Protein AF-A0A2M7WK64-F1 (afdb_monomer_lite)

Structure (mmCIF, N/CA/C/O backbone):
data_AF-A0A2M7WK64-F1
#
_entry.id   AF-A0A2M7WK64-F1
#
loop_
_atom_site.group_PDB
_atom_site.id
_atom_site.type_symbol
_atom_site.label_atom_id
_atom_site.label_alt_id
_atom_site.label_comp_id
_atom_site.label_asym_id
_atom_site.label_entity_id
_atom_site.label_seq_id
_atom_site.pdbx_PDB_ins_code
_atom_site.Cartn_x
_atom_site.Cartn_y
_atom_site.Cartn_z
_atom_site.occupancy
_atom_site.B_iso_or_equiv
_atom_site.auth_seq_id
_atom_site.auth_comp_id
_atom_site.auth_asym_id
_atom_site.auth_atom_id
_atom_site.pdbx_PDB_model_num
ATOM 1 N N . SER A 1 1 ? -36.143 -11.247 51.925 1.00 43.19 1 SER A N 1
ATOM 2 C CA . SER A 1 1 ? -34.863 -11.401 51.213 1.00 43.19 1 SER A CA 1
ATOM 3 C C . SER A 1 1 ? -35.014 -10.963 49.778 1.00 43.19 1 SER A C 1
ATOM 5 O O . SER A 1 1 ? -35.775 -11.598 49.065 1.00 43.19 1 SER A O 1
ATOM 7 N N . ASN A 1 2 ? -34.323 -9.906 49.356 1.00 49.84 2 ASN A N 1
ATOM 8 C CA . ASN A 1 2 ? -33.998 -9.739 47.942 1.00 49.84 2 ASN A CA 1
ATOM 9 C C . ASN A 1 2 ? -32.793 -8.798 47.780 1.00 49.84 2 ASN A C 1
ATOM 11 O O . ASN A 1 2 ? -32.968 -7.586 47.879 1.00 49.84 2 ASN A O 1
ATOM 15 N N . PRO A 1 3 ? -31.573 -9.309 47.550 1.00 47.53 3 PRO A N 1
ATOM 16 C CA . PRO A 1 3 ? -30.494 -8.492 47.036 1.00 47.53 3 PRO A CA 1
ATOM 17 C C . PRO A 1 3 ? -30.380 -8.732 45.527 1.00 47.53 3 PRO A C 1
ATOM 19 O O . PRO A 1 3 ? -29.840 -9.741 45.076 1.00 47.53 3 PRO A O 1
ATOM 22 N N . GLN A 1 4 ? -30.878 -7.789 44.735 1.00 63.47 4 GLN A N 1
ATOM 23 C CA . GLN A 1 4 ? -30.398 -7.580 43.370 1.00 63.47 4 GLN A CA 1
ATOM 24 C C . GLN A 1 4 ? -29.465 -6.366 43.431 1.00 63.47 4 GLN A C 1
ATOM 26 O O . GLN A 1 4 ? -29.937 -5.263 43.695 1.00 63.47 4 GLN A O 1
ATOM 31 N N . PRO A 1 5 ? -28.143 -6.571 43.296 1.00 52.09 5 PRO A N 1
ATOM 32 C CA . PRO A 1 5 ? -27.408 -5.753 42.335 1.00 52.09 5 PRO A CA 1
ATOM 33 C C . PRO A 1 5 ? -26.240 -6.557 41.742 1.00 52.09 5 PRO A C 1
ATOM 35 O O . PRO A 1 5 ? -25.106 -6.476 42.206 1.00 52.09 5 PRO A O 1
ATOM 38 N N . LYS A 1 6 ? -26.499 -7.383 40.724 1.00 54.66 6 LYS A N 1
ATOM 39 C CA . LYS A 1 6 ? -25.421 -8.003 39.922 1.00 54.66 6 LYS A CA 1
ATOM 40 C C . LYS A 1 6 ? -25.324 -7.422 38.507 1.00 54.66 6 LYS A C 1
ATOM 42 O O . LYS A 1 6 ? -24.448 -7.811 37.746 1.00 54.66 6 LYS A O 1
ATOM 47 N N . THR A 1 7 ? -26.203 -6.488 38.151 1.00 57.69 7 THR A N 1
ATOM 48 C CA . THR A 1 7 ? -26.383 -6.026 36.769 1.00 57.69 7 THR A CA 1
ATOM 49 C C . THR A 1 7 ? -25.510 -4.830 36.388 1.00 57.69 7 THR A C 1
ATOM 51 O O . THR A 1 7 ? -25.112 -4.741 35.232 1.00 57.69 7 THR A O 1
ATOM 54 N N . ASP A 1 8 ? -25.161 -3.940 37.322 1.00 61.22 8 ASP A N 1
ATOM 55 C CA . ASP A 1 8 ? -24.450 -2.694 36.976 1.00 61.22 8 ASP A CA 1
ATOM 56 C C . ASP A 1 8 ? -22.935 -2.872 36.824 1.00 61.22 8 ASP A C 1
ATOM 58 O O . ASP A 1 8 ? -22.337 -2.310 35.909 1.00 61.22 8 ASP A O 1
ATOM 62 N N . ALA A 1 9 ? -22.314 -3.730 37.641 1.00 62.06 9 ALA A N 1
ATOM 63 C CA . ALA A 1 9 ? -20.890 -4.058 37.510 1.00 62.06 9 ALA A CA 1
ATOM 64 C C . ALA A 1 9 ? -20.579 -4.848 36.221 1.00 62.06 9 ALA A C 1
ATOM 66 O O . ALA A 1 9 ? -19.513 -4.689 35.632 1.00 62.06 9 ALA A O 1
ATOM 67 N N . GLY A 1 10 ? -21.519 -5.680 35.754 1.00 67.75 10 GLY A N 1
ATOM 68 C CA . GLY A 1 10 ? -21.387 -6.399 34.482 1.00 67.75 10 GLY A CA 1
ATOM 69 C C . GLY A 1 10 ? -21.489 -5.470 33.270 1.00 67.75 10 GLY A C 1
ATOM 70 O O . GLY A 1 10 ? -20.696 -5.582 32.338 1.00 67.75 10 GLY A O 1
ATOM 71 N N . LYS A 1 11 ? -22.410 -4.497 33.313 1.00 68.31 11 LYS A N 1
ATOM 72 C CA . LYS A 1 11 ? -22.572 -3.484 32.257 1.00 68.31 11 LYS A CA 1
ATOM 73 C C . LYS A 1 11 ? -21.370 -2.541 32.162 1.00 68.31 11 LYS A C 1
ATOM 75 O O . LYS A 1 11 ? -20.958 -2.208 31.053 1.00 68.31 11 LYS A O 1
ATOM 80 N N . SER A 1 12 ? -20.779 -2.143 33.292 1.00 83.69 12 SER A N 1
ATOM 81 C CA . SER A 1 12 ? -19.591 -1.277 33.289 1.00 83.69 12 SER A CA 1
ATOM 82 C C . SER A 1 12 ? -18.347 -1.991 32.753 1.00 83.69 12 SER A C 1
ATOM 84 O O . SER A 1 12 ? -17.601 -1.408 31.965 1.00 83.69 12 SER A O 1
ATOM 86 N N . LEU A 1 13 ? -18.153 -3.271 33.097 1.00 89.50 13 LEU A N 1
ATOM 87 C CA . LEU A 1 13 ? -17.065 -4.080 32.546 1.00 89.50 13 LEU A CA 1
ATOM 88 C C . LEU A 1 13 ? -17.229 -4.290 31.037 1.00 89.50 13 LEU A C 1
ATOM 90 O O . LEU A 1 13 ? -16.262 -4.154 30.292 1.00 89.50 13 LEU A O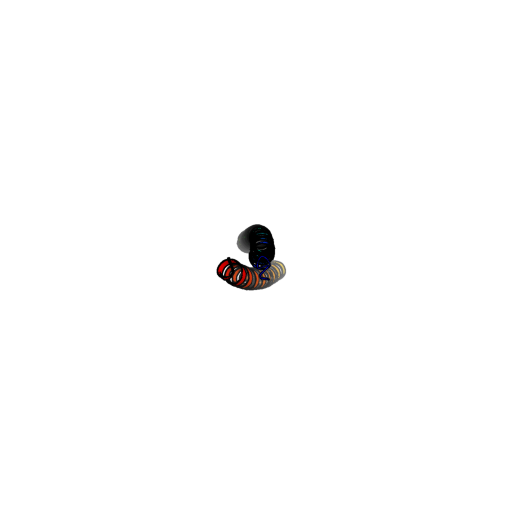 1
ATOM 94 N N . GLN A 1 14 ? -18.446 -4.576 30.575 1.00 89.06 14 GLN A N 1
ATOM 95 C CA . GLN A 1 14 ? -18.711 -4.768 29.153 1.00 89.06 14 GLN A CA 1
ATOM 96 C C . GLN A 1 14 ? -18.477 -3.486 28.343 1.00 89.06 14 GLN A C 1
ATOM 98 O O . GLN A 1 14 ? -17.749 -3.517 27.353 1.00 89.06 14 GLN A O 1
ATOM 103 N N . SER A 1 15 ? -18.977 -2.346 28.823 1.00 90.75 15 SER A N 1
ATOM 104 C CA . SER A 1 15 ? -18.722 -1.036 28.211 1.00 90.75 15 SER A CA 1
ATOM 105 C C . SER A 1 15 ? -17.223 -0.698 28.141 1.00 90.75 15 SER A C 1
ATOM 107 O O . SER A 1 15 ? -16.739 -0.175 27.131 1.00 90.75 15 SER A O 1
ATOM 109 N N . TYR A 1 16 ? -16.458 -1.044 29.181 1.00 92.31 16 TYR A N 1
ATOM 110 C CA . TYR A 1 16 ? -15.004 -0.876 29.188 1.00 92.31 16 TYR A CA 1
ATOM 111 C C . TYR A 1 16 ? -14.306 -1.756 28.142 1.00 92.31 16 TYR A C 1
ATOM 113 O O . TYR A 1 16 ? -13.427 -1.277 27.421 1.00 92.31 16 TYR A O 1
ATOM 121 N N . LEU A 1 17 ? -14.691 -3.031 28.034 1.00 93.62 17 LEU A N 1
ATOM 122 C CA . LEU A 1 17 ? -14.112 -3.956 27.057 1.00 93.62 17 LEU A CA 1
ATOM 123 C C . LEU A 1 17 ? -14.412 -3.521 25.617 1.00 93.62 17 LEU A C 1
ATOM 125 O O . LEU A 1 17 ? -13.504 -3.515 24.788 1.00 93.62 17 LEU A O 1
ATOM 129 N N . GLU A 1 18 ? -15.641 -3.085 25.339 1.00 92.31 18 GLU A N 1
ATOM 130 C CA . GLU A 1 18 ? -16.039 -2.533 24.037 1.00 92.31 18 GLU A CA 1
ATOM 131 C C . GLU A 1 18 ? -15.240 -1.270 23.688 1.00 92.31 18 GLU A C 1
ATOM 133 O O . GLU A 1 18 ? -14.718 -1.145 22.579 1.00 92.31 18 GLU A O 1
ATOM 138 N N . SER A 1 19 ? -15.067 -0.362 24.654 1.00 93.56 19 SER A N 1
ATOM 139 C CA . SER A 1 19 ? -14.269 0.857 24.475 1.00 93.56 19 SER A CA 1
ATOM 140 C C . SER A 1 19 ? -12.804 0.535 24.176 1.00 93.56 19 SER A C 1
ATOM 142 O O . SER A 1 19 ? -12.214 1.085 23.245 1.00 93.56 19 SER A O 1
ATOM 144 N N . LYS A 1 20 ? -12.220 -0.407 24.926 1.00 94.56 20 LYS A N 1
ATOM 145 C CA . LYS A 1 20 ? -10.838 -0.860 24.729 1.00 94.56 20 LYS A CA 1
ATOM 146 C C . LYS A 1 20 ? -10.644 -1.490 23.352 1.00 94.56 20 LYS A C 1
ATOM 148 O O . LYS A 1 20 ? -9.632 -1.236 22.700 1.00 94.56 20 LYS A O 1
ATOM 153 N N . GLU A 1 21 ? -11.599 -2.296 22.907 1.00 94.44 21 GLU A N 1
ATOM 154 C CA . GLU A 1 21 ? -11.550 -2.942 21.601 1.00 94.44 21 GLU A CA 1
ATOM 155 C C . GLU A 1 21 ? -11.696 -1.928 20.454 1.00 94.44 21 GLU A C 1
ATOM 157 O O . GLU A 1 21 ? -10.919 -1.972 19.498 1.00 94.44 21 GLU A O 1
ATOM 162 N N . ARG A 1 22 ? -12.580 -0.930 20.587 1.00 94.56 22 ARG A N 1
ATOM 163 C CA . ARG A 1 22 ? -12.655 0.203 19.647 1.00 94.56 22 ARG A CA 1
ATOM 164 C C . ARG A 1 22 ? -11.330 0.955 19.548 1.00 94.56 22 ARG A C 1
ATOM 166 O O . ARG A 1 22 ? -10.854 1.205 18.442 1.00 94.56 22 ARG A O 1
ATOM 173 N N . SER A 1 23 ? -10.684 1.259 20.677 1.00 95.94 23 SER A N 1
ATOM 174 C CA . SER A 1 23 ? -9.369 1.918 20.669 1.00 95.94 23 SER A CA 1
ATOM 175 C C . SER A 1 23 ? -8.297 1.079 19.966 1.00 95.94 23 SER A C 1
ATOM 177 O O . SER A 1 23 ? -7.466 1.630 19.245 1.00 95.94 23 SER A O 1
ATOM 179 N N . ARG A 1 24 ? -8.315 -0.252 20.130 1.00 95.69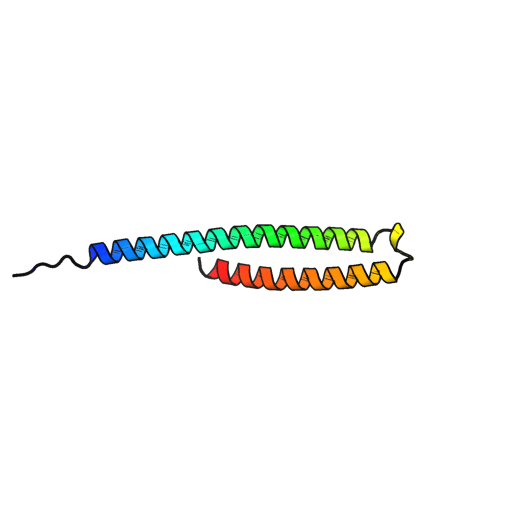 24 ARG A N 1
ATOM 180 C CA . ARG A 1 24 ? -7.391 -1.156 19.422 1.00 95.69 24 ARG A CA 1
ATOM 181 C C . ARG A 1 24 ? -7.616 -1.124 17.912 1.00 95.69 24 ARG A C 1
ATOM 183 O O . ARG A 1 24 ? -6.638 -1.041 17.171 1.00 95.69 24 ARG A O 1
ATOM 190 N N . ARG A 1 25 ? -8.873 -1.141 17.454 1.00 95.81 25 ARG A N 1
ATOM 191 C CA . ARG A 1 25 ? -9.209 -1.039 16.020 1.00 95.81 25 ARG A CA 1
ATOM 192 C C . ARG A 1 25 ? -8.774 0.293 15.427 1.00 95.81 25 ARG A C 1
ATOM 194 O O . ARG A 1 25 ? -8.112 0.297 14.399 1.00 95.81 25 ARG A O 1
ATOM 201 N N . GLN A 1 26 ? -9.027 1.401 16.121 1.00 96.75 26 GLN A N 1
ATOM 202 C CA . GLN A 1 26 ? -8.570 2.727 15.689 1.00 96.75 26 GLN A CA 1
ATOM 203 C C . GLN A 1 26 ? -7.043 2.812 15.576 1.00 96.75 26 GLN A C 1
ATOM 205 O O . GLN A 1 26 ? -6.525 3.365 14.612 1.00 96.75 26 GLN A O 1
ATOM 210 N N . GLN A 1 27 ? -6.299 2.245 16.532 1.00 96.94 27 GLN A N 1
ATOM 211 C CA . GLN A 1 27 ? -4.835 2.193 16.434 1.00 96.94 27 GLN A CA 1
ATOM 212 C C . GLN A 1 27 ? -4.361 1.332 15.260 1.00 96.94 27 GLN A C 1
ATOM 214 O O . GLN A 1 27 ? -3.354 1.662 14.638 1.00 96.94 27 GLN A O 1
ATOM 219 N N . ARG A 1 28 ? -5.063 0.233 14.963 1.00 96.00 28 ARG A N 1
ATOM 220 C CA . ARG A 1 28 ? -4.750 -0.623 13.815 1.00 96.00 28 ARG A CA 1
ATOM 221 C C . ARG A 1 28 ? -4.996 0.102 12.492 1.00 96.00 28 ARG A C 1
ATOM 223 O O . ARG A 1 28 ? -4.113 0.065 11.646 1.00 96.00 28 ARG A O 1
ATOM 230 N N . LEU A 1 29 ? -6.122 0.804 12.359 1.00 97.31 29 LEU A N 1
ATOM 231 C CA . LEU A 1 29 ? -6.446 1.597 11.168 1.00 97.31 29 LEU A CA 1
ATOM 232 C C . LEU A 1 29 ? -5.397 2.670 10.902 1.00 97.31 29 LEU A C 1
ATOM 234 O O . LEU A 1 29 ? -4.859 2.706 9.808 1.00 97.31 29 LEU A O 1
ATOM 238 N N . LYS A 1 30 ? -4.993 3.434 11.924 1.00 97.44 30 LYS A N 1
ATOM 239 C CA . LYS A 1 30 ? -3.933 4.447 11.775 1.00 97.44 30 LYS A CA 1
ATOM 240 C C . LYS A 1 30 ? -2.614 3.878 11.256 1.00 97.44 30 LYS A C 1
ATOM 242 O O . LYS A 1 30 ? -1.898 4.543 10.519 1.00 97.44 30 LYS A O 1
ATOM 247 N N . LYS A 1 31 ? -2.260 2.660 11.675 1.00 97.38 31 LYS A N 1
ATOM 248 C CA . LYS A 1 31 ? -1.052 1.986 11.179 1.00 97.38 31 LYS A CA 1
ATOM 249 C C . LYS A 1 31 ? -1.217 1.541 9.729 1.00 97.38 31 LYS A C 1
ATOM 251 O O . LYS A 1 31 ? -0.296 1.735 8.951 1.00 97.38 31 LYS A O 1
ATOM 256 N N . MET A 1 32 ? -2.378 0.980 9.389 1.00 97.31 32 MET A N 1
ATOM 257 C CA . MET A 1 32 ? -2.703 0.587 8.017 1.00 97.31 32 MET A CA 1
ATOM 258 C C . MET A 1 32 ? -2.711 1.796 7.079 1.00 97.31 32 MET A C 1
ATOM 260 O O . MET A 1 32 ? -2.132 1.711 6.011 1.00 97.31 32 MET A O 1
ATOM 264 N N . GLU A 1 33 ? -3.286 2.927 7.491 1.00 97.75 33 GLU A N 1
ATOM 265 C CA . GLU A 1 33 ? -3.303 4.182 6.721 1.00 97.75 33 GLU A CA 1
ATOM 266 C C . GLU A 1 33 ? -1.888 4.686 6.423 1.00 97.75 33 GLU A C 1
ATOM 268 O O . GLU A 1 33 ? -1.575 4.993 5.278 1.00 97.75 33 GLU A O 1
ATOM 273 N N . ALA A 1 34 ? -1.007 4.696 7.427 1.00 98.00 34 ALA A N 1
ATOM 274 C CA . ALA A 1 34 ? 0.388 5.093 7.234 1.00 98.00 34 ALA A CA 1
ATOM 275 C C . ALA A 1 34 ? 1.157 4.131 6.306 1.00 98.00 34 ALA A C 1
ATOM 277 O O . ALA A 1 34 ? 2.030 4.549 5.547 1.00 98.00 34 ALA A O 1
ATOM 278 N N . GLU A 1 35 ? 0.856 2.833 6.367 1.00 97.31 35 GLU A N 1
ATOM 279 C CA . GLU A 1 35 ? 1.480 1.831 5.499 1.00 97.31 35 GLU A CA 1
ATOM 280 C C . GLU A 1 35 ? 0.933 1.895 4.061 1.00 97.31 35 GLU A C 1
ATOM 282 O O . GLU A 1 35 ? 1.716 1.778 3.121 1.00 97.31 35 GLU A O 1
ATOM 287 N N . ILE A 1 36 ? -0.364 2.174 3.883 1.00 97.94 36 ILE A N 1
ATOM 288 C CA . ILE A 1 36 ? -0.992 2.477 2.586 1.00 97.94 36 ILE A CA 1
ATOM 289 C C . ILE A 1 36 ? -0.290 3.672 1.938 1.00 97.94 36 ILE A C 1
ATOM 291 O O . ILE A 1 36 ? 0.230 3.533 0.834 1.00 97.94 36 ILE A O 1
ATOM 295 N N . GLU A 1 37 ? -0.185 4.797 2.650 1.00 98.12 37 GLU A N 1
ATOM 296 C CA . GLU A 1 37 ? 0.484 6.006 2.151 1.00 98.12 37 GLU A CA 1
ATOM 297 C C . GLU A 1 37 ? 1.947 5.716 1.770 1.00 98.12 37 GLU A C 1
ATOM 299 O O . GLU A 1 37 ? 2.442 6.147 0.728 1.00 98.12 37 GLU A O 1
ATOM 304 N N . SER A 1 38 ? 2.656 4.924 2.582 1.00 98.00 38 SER A N 1
ATOM 305 C CA . SER A 1 38 ? 4.027 4.521 2.267 1.00 98.00 38 SER A CA 1
ATOM 306 C C . SER A 1 38 ? 4.121 3.659 1.004 1.00 98.00 38 SER A C 1
ATOM 308 O O . SER A 1 38 ? 5.065 3.832 0.231 1.00 98.00 38 SER A O 1
ATOM 310 N N . LEU A 1 39 ? 3.187 2.730 0.788 1.00 97.88 39 LEU A N 1
ATOM 311 C CA . LEU A 1 39 ? 3.153 1.892 -0.411 1.00 97.88 39 LEU A CA 1
ATOM 312 C C . LEU A 1 39 ? 2.811 2.710 -1.658 1.00 97.88 39 LEU A C 1
ATOM 314 O O . LEU A 1 39 ? 3.477 2.545 -2.677 1.00 97.88 39 LEU A O 1
ATOM 318 N N . GLU A 1 40 ? 1.835 3.612 -1.571 1.00 98.00 40 GLU A N 1
ATOM 319 C CA . GLU A 1 40 ? 1.455 4.514 -2.663 1.00 98.00 40 GLU A CA 1
ATOM 320 C C . GLU A 1 40 ? 2.632 5.387 -3.107 1.00 98.00 40 GLU A C 1
ATOM 322 O O . GLU A 1 40 ? 2.932 5.448 -4.301 1.00 98.00 40 GLU A O 1
ATOM 327 N N . ASN A 1 41 ? 3.363 5.973 -2.153 1.00 98.19 41 ASN A N 1
ATOM 328 C CA . ASN A 1 41 ? 4.565 6.753 -2.448 1.00 98.19 41 ASN A CA 1
ATOM 329 C C . ASN A 1 41 ? 5.639 5.902 -3.141 1.00 98.19 41 ASN A C 1
ATOM 331 O O . ASN A 1 41 ? 6.164 6.295 -4.176 1.00 98.19 41 ASN A O 1
ATOM 335 N N . ARG A 1 42 ? 5.909 4.687 -2.645 1.00 97.56 42 ARG A N 1
ATOM 336 C CA . ARG A 1 42 ? 6.896 3.784 -3.265 1.00 97.56 42 ARG A CA 1
ATOM 337 C C . ARG A 1 42 ? 6.504 3.362 -4.680 1.00 97.56 42 ARG A C 1
ATOM 339 O O . ARG A 1 42 ? 7.375 3.239 -5.537 1.00 97.56 42 ARG A O 1
ATOM 346 N N . ILE A 1 43 ? 5.215 3.119 -4.928 1.00 97.75 43 ILE A N 1
ATOM 347 C CA . ILE A 1 43 ? 4.700 2.825 -6.272 1.00 97.75 43 ILE A CA 1
ATOM 348 C C . ILE A 1 43 ? 4.922 4.029 -7.186 1.00 97.75 43 ILE A C 1
ATOM 350 O O . ILE A 1 43 ? 5.354 3.848 -8.323 1.00 97.75 43 ILE A O 1
ATOM 354 N N . ASN A 1 44 ? 4.647 5.242 -6.700 1.00 97.62 44 ASN A N 1
ATOM 355 C CA . ASN A 1 44 ? 4.875 6.462 -7.464 1.00 97.62 44 ASN A CA 1
ATOM 356 C C . ASN A 1 44 ? 6.359 6.636 -7.818 1.00 97.62 44 ASN A C 1
ATOM 358 O O . ASN A 1 44 ? 6.670 6.794 -8.994 1.00 97.62 44 ASN A O 1
ATOM 362 N N . ASP A 1 45 ? 7.264 6.482 -6.850 1.00 96.50 45 ASP A N 1
ATOM 363 C CA . ASP A 1 45 ? 8.713 6.563 -7.076 1.00 96.50 45 ASP A CA 1
ATOM 364 C C . ASP A 1 45 ? 9.178 5.546 -8.135 1.00 96.50 45 ASP A C 1
ATOM 366 O O . ASP A 1 45 ? 9.925 5.881 -9.054 1.00 96.50 45 ASP A O 1
ATOM 370 N N . CYS A 1 46 ? 8.688 4.301 -8.061 1.00 95.81 46 CYS A N 1
ATOM 371 C CA . CYS A 1 46 ? 9.023 3.271 -9.049 1.00 95.81 46 CYS A CA 1
ATOM 372 C C . CYS A 1 46 ? 8.483 3.613 -10.446 1.00 95.81 46 CYS A C 1
ATOM 374 O O . CYS A 1 46 ? 9.144 3.328 -11.441 1.00 95.81 46 CYS A O 1
ATOM 376 N N . ARG A 1 47 ? 7.288 4.212 -10.541 1.00 94.81 47 ARG A N 1
ATOM 377 C CA . ARG A 1 47 ? 6.696 4.649 -11.818 1.00 94.81 47 ARG A CA 1
ATOM 378 C C . ARG A 1 47 ? 7.458 5.829 -12.418 1.00 94.81 47 ARG A C 1
ATOM 380 O O . ARG A 1 47 ? 7.667 5.854 -13.628 1.00 94.81 47 ARG A O 1
ATOM 387 N N . GLU A 1 48 ? 7.892 6.776 -11.593 1.00 95.06 48 GLU A N 1
ATOM 388 C CA . GLU A 1 48 ? 8.755 7.879 -12.025 1.00 95.06 48 GLU A CA 1
ATOM 389 C C . GLU A 1 48 ? 10.093 7.352 -12.550 1.00 95.06 48 GLU A C 1
ATOM 391 O O . GLU A 1 48 ? 10.540 7.757 -13.624 1.00 95.06 48 GLU A O 1
ATOM 396 N N . GLU A 1 49 ? 10.697 6.389 -11.851 1.00 93.69 49 GLU A N 1
ATOM 397 C CA . GLU A 1 49 ? 11.939 5.756 -12.289 1.00 93.69 49 GLU A CA 1
ATOM 398 C C . GLU A 1 49 ? 11.761 4.950 -13.587 1.00 93.69 49 GLU A C 1
ATOM 400 O O . GLU A 1 49 ? 12.623 5.006 -14.468 1.00 93.69 49 GLU A O 1
ATOM 405 N N . LEU A 1 50 ? 10.638 4.240 -13.734 1.00 91.94 50 LEU A N 1
ATOM 406 C CA . LEU A 1 50 ? 10.299 3.485 -14.944 1.00 91.94 50 LEU A CA 1
ATOM 407 C C . LEU A 1 50 ? 10.177 4.406 -16.167 1.00 91.94 50 LEU A C 1
ATOM 409 O O . LEU A 1 50 ? 10.524 4.018 -17.278 1.00 91.94 50 LEU A O 1
ATOM 413 N N . HIS A 1 51 ? 9.685 5.630 -15.967 1.00 89.19 51 HIS A N 1
ATOM 414 C CA . HIS A 1 51 ? 9.498 6.620 -17.029 1.00 89.19 51 HIS A CA 1
ATOM 415 C C . HIS A 1 51 ? 10.711 7.549 -17.206 1.00 89.19 51 HIS A C 1
ATOM 417 O O . HIS A 1 51 ? 10.676 8.455 -18.042 1.00 89.19 51 HIS A O 1
ATOM 423 N N . SER A 1 52 ? 11.783 7.342 -16.439 1.00 91.44 52 SER A N 1
ATOM 424 C CA . SER A 1 52 ? 13.004 8.134 -16.537 1.00 91.44 52 SER A CA 1
ATOM 425 C C . SER A 1 52 ? 13.741 7.853 -17.846 1.00 91.44 52 SER A C 1
ATOM 427 O O . SER A 1 52 ? 14.028 6.705 -18.188 1.00 91.44 52 SER A O 1
ATOM 429 N N . GLU A 1 53 ? 14.145 8.918 -18.543 1.00 84.25 53 GLU A N 1
ATOM 430 C CA . GLU A 1 53 ? 14.937 8.831 -19.779 1.00 84.25 53 GLU A CA 1
ATOM 431 C C . GLU A 1 53 ? 16.272 8.092 -19.579 1.00 84.25 53 GLU A C 1
ATOM 433 O O . GLU A 1 53 ? 16.807 7.514 -20.523 1.00 84.25 53 GLU A O 1
ATOM 438 N N . VAL A 1 54 ? 16.791 8.064 -18.345 1.00 81.69 54 VAL A N 1
ATOM 439 C CA . VAL A 1 54 ? 18.041 7.375 -17.981 1.00 81.69 54 VAL A CA 1
ATOM 440 C C . VAL A 1 54 ? 17.920 5.857 -18.129 1.00 81.69 54 VAL A C 1
ATOM 442 O O . VAL A 1 54 ? 18.882 5.205 -18.527 1.00 81.69 54 VAL A O 1
ATOM 445 N N . ASN A 1 55 ? 16.739 5.302 -17.852 1.00 80.44 55 ASN A N 1
ATOM 446 C CA . ASN A 1 55 ? 16.502 3.859 -17.825 1.00 80.44 55 ASN A CA 1
ATOM 447 C C . ASN A 1 55 ? 15.829 3.342 -19.104 1.00 80.44 55 ASN A C 1
ATOM 449 O O . ASN A 1 55 ? 15.625 2.141 -19.247 1.00 80.44 55 ASN A O 1
ATOM 453 N N . ALA A 1 56 ? 15.508 4.222 -20.059 1.00 75.75 56 ALA A N 1
ATOM 454 C CA . ALA A 1 56 ? 14.715 3.889 -21.245 1.00 75.75 56 ALA A CA 1
ATOM 455 C C . ALA A 1 56 ? 15.340 2.807 -22.151 1.00 75.75 56 ALA A C 1
ATOM 457 O O . ALA A 1 56 ? 14.639 2.190 -22.952 1.00 75.75 56 ALA A O 1
ATOM 458 N N . SER A 1 57 ? 16.652 2.580 -22.052 1.00 84.94 57 SER A N 1
ATOM 459 C CA . SER A 1 57 ? 17.375 1.538 -22.793 1.00 84.94 57 SER A CA 1
ATOM 460 C C . SER A 1 57 ? 17.762 0.322 -21.942 1.00 84.94 57 SER A C 1
ATOM 462 O O . SER A 1 57 ? 18.240 -0.669 -22.501 1.00 84.94 57 SER A O 1
ATOM 464 N N . ASP A 1 58 ? 17.543 0.371 -20.625 1.00 92.44 58 ASP A N 1
ATOM 465 C CA . ASP A 1 58 ? 17.864 -0.707 -19.689 1.00 92.44 58 ASP A CA 1
ATOM 466 C C . ASP A 1 58 ? 16.635 -1.593 -19.452 1.00 92.44 58 ASP A C 1
ATOM 468 O O . ASP A 1 58 ? 15.893 -1.467 -18.478 1.00 92.44 58 ASP A O 1
ATOM 472 N N . TRP A 1 59 ? 16.404 -2.503 -20.396 1.00 88.50 59 TRP A N 1
ATOM 473 C CA . TRP A 1 59 ? 15.255 -3.409 -20.377 1.00 88.50 59 TRP A CA 1
ATOM 474 C C . TRP A 1 59 ? 15.187 -4.305 -19.135 1.00 88.50 59 TRP A C 1
ATOM 476 O O . TRP A 1 59 ? 14.085 -4.654 -18.709 1.00 88.50 59 TRP A O 1
ATOM 486 N N . GLU A 1 60 ? 16.332 -4.681 -18.557 1.00 92.25 60 GLU A N 1
ATOM 487 C CA . GLU A 1 60 ? 16.371 -5.483 -17.331 1.00 92.25 60 GLU A CA 1
ATOM 488 C C . GLU A 1 60 ? 15.856 -4.649 -16.158 1.00 92.25 60 GLU A C 1
ATOM 490 O O . GLU A 1 60 ? 14.903 -5.057 -15.489 1.00 92.25 60 GLU A O 1
ATOM 495 N N . ARG A 1 61 ? 16.372 -3.422 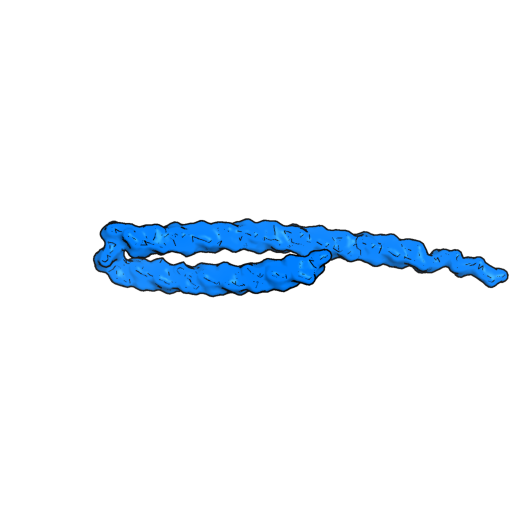-16.000 1.00 92.12 61 ARG A N 1
ATOM 496 C CA . ARG A 1 61 ? 15.899 -2.494 -14.968 1.00 92.12 61 ARG A CA 1
ATOM 497 C C . ARG A 1 61 ? 14.414 -2.164 -15.111 1.00 92.12 61 ARG A C 1
ATOM 499 O O . ARG A 1 61 ? 13.695 -2.146 -14.112 1.00 92.12 61 ARG A O 1
ATOM 506 N N . LEU A 1 62 ? 13.937 -1.927 -16.334 1.00 93.38 62 LEU A N 1
ATOM 507 C CA . LEU A 1 62 ? 12.519 -1.660 -16.593 1.00 93.38 62 LEU A CA 1
ATOM 508 C C . LEU A 1 62 ? 11.642 -2.857 -16.197 1.00 93.38 62 LEU A C 1
ATOM 510 O O . LEU A 1 62 ? 10.637 -2.680 -15.510 1.00 93.38 62 LEU A O 1
ATOM 514 N N . SER A 1 63 ? 12.045 -4.082 -16.549 1.00 94.75 63 SER A N 1
ATOM 515 C CA . SER A 1 63 ? 11.307 -5.293 -16.169 1.00 94.75 63 SER A CA 1
ATOM 516 C C . SER A 1 63 ? 11.280 -5.512 -14.653 1.00 94.75 63 SER A C 1
ATOM 518 O O . SER A 1 63 ? 10.269 -5.975 -14.120 1.00 94.75 63 SER A O 1
ATOM 520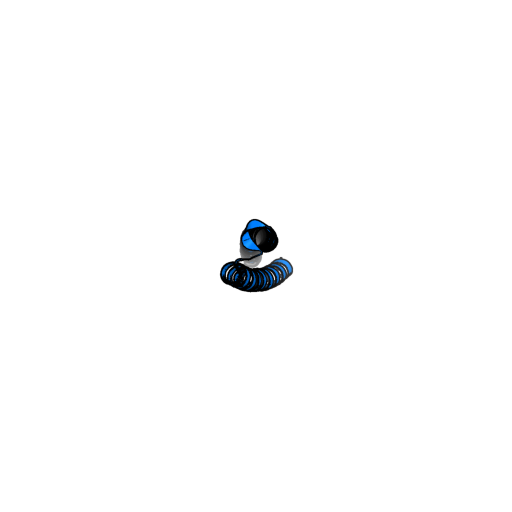 N N . GLU A 1 64 ? 12.371 -5.209 -13.947 1.00 95.50 64 GLU A N 1
ATOM 521 C CA . GLU A 1 64 ? 12.421 -5.276 -12.483 1.00 95.50 64 GLU A CA 1
ATOM 522 C C . GLU A 1 64 ? 11.481 -4.256 -11.835 1.00 95.50 64 GLU A C 1
ATOM 524 O O . GLU A 1 64 ? 10.753 -4.595 -10.899 1.00 95.50 64 GLU A O 1
ATOM 529 N N . LEU A 1 65 ? 11.469 -3.020 -12.343 1.00 95.81 65 LEU A N 1
ATOM 530 C CA . LEU A 1 65 ? 10.585 -1.957 -11.867 1.00 95.81 65 LEU A CA 1
ATOM 531 C C . LEU A 1 65 ? 9.114 -2.318 -12.081 1.00 95.81 65 LEU A C 1
ATOM 533 O O . LEU A 1 65 ? 8.314 -2.182 -11.157 1.00 95.81 65 LEU A O 1
ATOM 537 N N . GLU A 1 66 ? 8.750 -2.849 -13.249 1.00 95.44 66 GLU A N 1
ATOM 538 C CA . GLU A 1 66 ? 7.388 -3.324 -13.514 1.00 95.44 66 GLU A CA 1
ATOM 539 C C . GLU A 1 66 ? 6.973 -4.460 -12.570 1.00 95.44 66 GLU A C 1
ATOM 541 O O . GLU A 1 66 ? 5.848 -4.467 -12.060 1.00 95.44 66 GLU A O 1
ATOM 546 N N . ALA A 1 67 ? 7.867 -5.420 -12.316 1.00 97.44 67 ALA A N 1
ATOM 547 C CA . ALA A 1 67 ? 7.605 -6.509 -11.380 1.00 97.44 67 ALA A CA 1
ATOM 548 C C . ALA A 1 67 ? 7.421 -5.988 -9.947 1.00 97.44 67 ALA A C 1
ATOM 550 O O . ALA A 1 67 ? 6.495 -6.409 -9.249 1.00 97.44 67 ALA A O 1
ATOM 551 N N . LEU A 1 68 ? 8.260 -5.038 -9.528 1.00 97.19 68 LEU A N 1
ATOM 552 C CA . LEU A 1 68 ? 8.176 -4.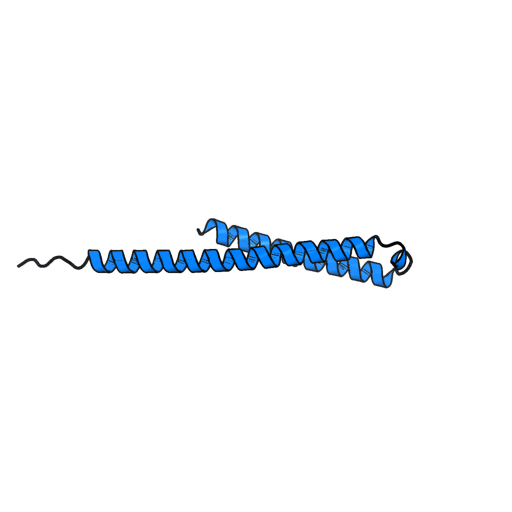408 -8.215 1.00 97.19 68 LEU A CA 1
ATOM 553 C C . LEU A 1 68 ? 6.877 -3.614 -8.050 1.00 97.19 68 LEU A C 1
ATOM 555 O O . LEU A 1 68 ? 6.215 -3.756 -7.024 1.00 97.19 68 LEU A O 1
ATOM 559 N N . ILE A 1 69 ? 6.474 -2.832 -9.056 1.00 98.00 69 ILE A N 1
ATOM 560 C CA . ILE A 1 69 ? 5.206 -2.089 -9.043 1.00 98.00 69 ILE A CA 1
ATOM 561 C C . ILE A 1 69 ? 4.033 -3.051 -8.843 1.00 98.00 69 ILE A C 1
ATOM 563 O O . ILE A 1 69 ? 3.219 -2.824 -7.953 1.00 98.00 69 ILE A O 1
ATOM 567 N N . ARG A 1 70 ? 3.975 -4.158 -9.595 1.00 98.00 70 ARG A N 1
ATOM 568 C CA . ARG A 1 70 ? 2.892 -5.151 -9.465 1.00 98.00 70 ARG A CA 1
ATOM 569 C C . ARG A 1 70 ? 2.835 -5.788 -8.079 1.00 98.00 70 ARG A C 1
ATOM 571 O O . ARG A 1 70 ? 1.749 -5.999 -7.544 1.00 98.00 70 ARG A O 1
ATOM 578 N N . GLU A 1 71 ? 3.989 -6.105 -7.497 1.00 98.25 71 GLU A N 1
ATOM 579 C CA . GLU A 1 71 ? 4.055 -6.655 -6.140 1.00 98.25 71 GLU A CA 1
ATOM 580 C C . GLU A 1 71 ? 3.559 -5.635 -5.105 1.00 98.25 71 GLU A C 1
ATOM 582 O O . GLU A 1 71 ? 2.732 -5.967 -4.255 1.00 98.25 71 GLU A O 1
ATOM 587 N N . LEU A 1 72 ? 4.003 -4.378 -5.206 1.00 98.00 72 LEU A N 1
ATOM 588 C CA . LEU A 1 72 ? 3.570 -3.304 -4.311 1.00 98.00 72 LEU A CA 1
ATOM 589 C C . LEU A 1 72 ? 2.071 -3.005 -4.451 1.00 98.00 72 LEU A C 1
ATOM 591 O O . LEU A 1 72 ? 1.390 -2.850 -3.441 1.00 98.00 72 LEU A O 1
ATOM 595 N N . GLU A 1 73 ? 1.534 -2.987 -5.672 1.00 98.19 73 GLU A N 1
ATOM 596 C CA . GLU A 1 73 ? 0.095 -2.846 -5.932 1.00 98.19 73 GLU A CA 1
ATOM 597 C C . GLU A 1 73 ? -0.705 -4.004 -5.321 1.00 98.19 73 GLU A C 1
ATOM 599 O O . GLU A 1 73 ? -1.766 -3.790 -4.732 1.00 98.19 73 GLU A O 1
ATOM 604 N N . GLY A 1 74 ? -0.180 -5.231 -5.391 1.00 98.19 74 GLY A N 1
ATOM 605 C CA . GLY A 1 74 ? -0.779 -6.395 -4.743 1.00 98.19 74 GLY A CA 1
ATOM 606 C C . GLY A 1 74 ? -0.794 -6.288 -3.215 1.00 98.19 74 GLY A C 1
ATOM 607 O O . GLY A 1 74 ? -1.779 -6.670 -2.576 1.00 98.19 74 GLY A O 1
ATOM 608 N N . GLN A 1 75 ? 0.272 -5.754 -2.614 1.00 97.94 75 GLN A N 1
ATOM 609 C CA . GLN A 1 75 ? 0.329 -5.480 -1.174 1.00 97.94 75 GLN A CA 1
ATOM 610 C C . GLN A 1 75 ? -0.655 -4.376 -0.778 1.00 97.94 75 GLN A C 1
ATOM 612 O O . GLN A 1 75 ? -1.415 -4.557 0.175 1.00 97.94 75 GLN A O 1
ATOM 617 N N . LEU A 1 76 ? -0.694 -3.285 -1.548 1.00 98.12 76 LEU A N 1
ATOM 618 C CA . LEU A 1 76 ? -1.608 -2.163 -1.349 1.00 98.12 76 LEU A CA 1
ATOM 619 C C . LEU A 1 76 ? -3.069 -2.624 -1.392 1.00 98.12 76 LEU A C 1
ATOM 621 O O . LEU A 1 76 ? -3.823 -2.329 -0.469 1.00 98.12 76 LEU A O 1
ATOM 625 N N . ALA A 1 77 ? -3.453 -3.419 -2.395 1.00 98.19 77 ALA A N 1
ATOM 626 C CA . ALA A 1 77 ? -4.810 -3.952 -2.513 1.00 98.19 77 ALA A CA 1
ATOM 627 C C . ALA A 1 77 ? -5.216 -4.784 -1.283 1.00 98.19 77 ALA A C 1
ATOM 629 O O . ALA A 1 77 ? -6.264 -4.553 -0.686 1.00 98.19 77 ALA A O 1
ATOM 630 N N . ARG A 1 78 ? -4.351 -5.703 -0.834 1.00 98.19 78 ARG A N 1
ATOM 631 C CA . ARG A 1 78 ? -4.617 -6.519 0.367 1.00 98.19 78 ARG A CA 1
ATOM 632 C C . ARG A 1 78 ? -4.732 -5.675 1.632 1.00 98.19 78 ARG A C 1
ATOM 634 O O . ARG A 1 78 ? -5.469 -6.043 2.547 1.00 98.19 78 ARG A O 1
ATOM 641 N N . LEU A 1 79 ? -3.953 -4.601 1.727 1.00 97.06 79 LEU A N 1
ATOM 642 C CA . LEU A 1 79 ? -3.963 -3.721 2.885 1.00 97.06 79 LEU A CA 1
ATOM 643 C C . LEU A 1 79 ? -5.213 -2.835 2.902 1.00 97.06 79 LEU A C 1
ATOM 645 O O . LEU A 1 79 ? -5.811 -2.681 3.965 1.00 97.06 79 LEU A O 1
ATOM 649 N N . LEU A 1 80 ? -5.653 -2.343 1.741 1.00 97.62 80 LEU A N 1
ATOM 650 C CA . LEU A 1 80 ? -6.924 -1.635 1.572 1.00 97.62 80 LEU A CA 1
ATOM 651 C C . LEU A 1 80 ? -8.116 -2.525 1.945 1.00 97.62 80 LEU A C 1
ATOM 653 O O . LEU A 1 80 ? -8.957 -2.095 2.731 1.00 97.62 80 LEU A O 1
ATOM 657 N N . ASP A 1 81 ? -8.136 -3.786 1.501 1.00 97.94 81 ASP A N 1
ATOM 658 C CA . ASP A 1 81 ? -9.180 -4.750 1.884 1.00 97.94 81 ASP A CA 1
ATOM 659 C C . ASP A 1 81 ? -9.223 -4.965 3.408 1.00 97.94 81 ASP A C 1
ATOM 661 O O . ASP A 1 81 ? -10.289 -5.018 4.028 1.00 97.94 81 ASP A O 1
ATOM 665 N N . GLN A 1 82 ? -8.055 -5.096 4.048 1.00 96.50 82 GLN 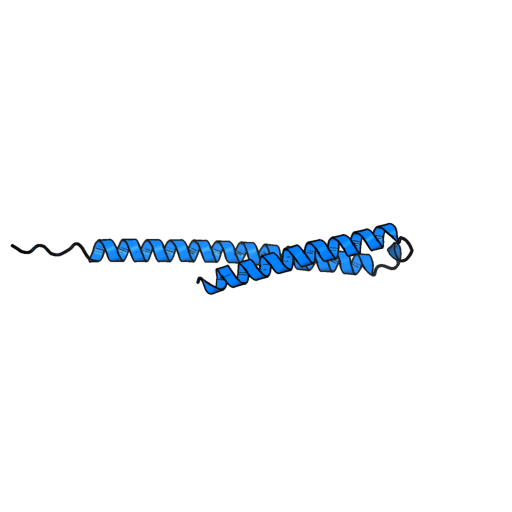A N 1
ATOM 666 C CA . GLN A 1 82 ? -7.963 -5.245 5.504 1.00 96.50 82 GLN A CA 1
ATOM 667 C C . GLN A 1 82 ? -8.379 -3.975 6.249 1.00 96.50 82 GLN A C 1
ATOM 669 O O . GLN A 1 82 ? -8.993 -4.064 7.321 1.00 96.50 82 GLN A O 1
ATOM 674 N N . TRP A 1 83 ? -8.024 -2.809 5.710 1.00 97.56 83 TRP A N 1
ATOM 675 C CA . TRP A 1 83 ? -8.430 -1.520 6.245 1.00 97.56 83 TRP A CA 1
ATOM 676 C C . TRP A 1 83 ? -9.950 -1.384 6.173 1.00 97.56 83 TRP A C 1
ATOM 678 O O . TRP A 1 83 ? -10.563 -1.132 7.207 1.00 97.56 83 TRP A O 1
ATOM 688 N N . GLU A 1 84 ? -10.571 -1.677 5.027 1.00 97.50 84 GLU A N 1
ATOM 689 C CA . GLU A 1 84 ? -12.026 -1.622 4.844 1.00 97.50 84 GLU A CA 1
ATOM 690 C C . GLU A 1 84 ? -12.739 -2.561 5.825 1.00 97.50 84 GLU A C 1
ATOM 692 O O . GLU A 1 84 ? -13.649 -2.147 6.546 1.00 97.50 84 GLU A O 1
ATOM 697 N N . GLN A 1 85 ? -12.277 -3.809 5.941 1.00 96.81 85 GLN A N 1
ATOM 698 C CA . GLN A 1 85 ? -12.822 -4.764 6.909 1.00 96.81 85 GLN A CA 1
ATOM 699 C C . GLN A 1 85 ? -12.702 -4.259 8.350 1.00 96.81 85 GLN A C 1
ATOM 701 O O . GLN A 1 85 ? -13.639 -4.394 9.133 1.00 96.81 85 GLN A O 1
ATOM 706 N N . THR A 1 86 ? -11.560 -3.676 8.722 1.00 94.38 86 THR A N 1
ATOM 707 C CA . THR A 1 86 ? -11.343 -3.161 10.081 1.00 94.38 86 THR A CA 1
ATOM 708 C C . THR A 1 86 ? -12.184 -1.910 10.345 1.00 94.38 86 THR A C 1
ATOM 710 O O . THR A 1 86 ? -12.714 -1.753 11.446 1.00 94.38 86 THR A O 1
ATOM 713 N N . HIS A 1 87 ? -12.327 -1.042 9.345 1.00 95.06 87 HIS A N 1
ATOM 714 C CA . HIS A 1 87 ? -13.112 0.185 9.399 1.00 95.06 87 HIS A CA 1
ATOM 715 C C . HIS A 1 87 ? -14.605 -0.126 9.549 1.00 95.06 87 HIS A C 1
ATOM 717 O O . HIS A 1 87 ? -15.272 0.463 10.394 1.00 95.06 87 HIS A O 1
ATOM 723 N N . ASN A 1 88 ? -15.107 -1.132 8.831 1.00 95.25 88 ASN A N 1
ATOM 724 C CA . ASN A 1 88 ? -16.496 -1.595 8.919 1.00 95.25 88 ASN A CA 1
ATOM 725 C C . ASN A 1 88 ? -16.850 -2.255 10.271 1.00 95.25 88 ASN A C 1
ATOM 727 O O . ASN A 1 88 ? -18.019 -2.533 10.531 1.00 95.25 88 ASN A O 1
ATOM 731 N N . LEU A 1 89 ? -15.858 -2.513 11.137 1.00 90.88 89 LEU A N 1
ATOM 732 C CA . LEU A 1 89 ? -16.024 -3.067 12.491 1.00 90.88 89 LEU A CA 1
ATOM 733 C C . LEU A 1 89 ? -15.935 -2.011 13.615 1.00 90.88 89 LEU A C 1
ATOM 735 O O . LEU A 1 89 ? -15.884 -2.383 14.802 1.00 90.88 89 LEU A O 1
ATOM 739 N N . LEU A 1 90 ? -15.855 -0.721 13.272 1.00 82.19 90 LEU A N 1
ATOM 740 C CA . LEU A 1 90 ? -15.926 0.402 14.220 1.00 82.19 90 LEU A CA 1
ATOM 741 C C . LEU A 1 90 ? -17.376 0.783 14.553 1.00 82.19 90 LEU A C 1
ATOM 743 O O . LEU A 1 90 ? -17.655 0.978 15.768 1.00 82.19 90 LEU A O 1
#

Secondary structure (DSSP, 8-state):
-----SHHHHHHHHHHHHHHHHHHHHHHHHHHHHHHHHHHHHHHHHHHHHT-TTTTT-HHHHHHHHHHHHHHHHHHHHHHHHHHHHHTT-

Sequence (90 aa):
SNPQPKTDAGKSLQSYLESKERSRRQQRLKKMEAEIESLENRINDCREELHSEVNASDWERLSELEALIRELEGQLARLLDQWEQTHNLL

Radius of gyration: 23.7 Å; chains: 1; bounding box: 53×20×74 Å

pLDDT: mean 89.86, std 13.3, range [43.19, 98.25]

Foldseek 3Di:
DDDDDPPPVVVVVVVVVVVVVVVVLVVVLVVLVVVLVVLVVVLVVLVCVLPDPVCPPVPVSNVVSVVVSVVSVVVNVVSVVVSVVSVVVD